Protein AF-A0A350ACK4-F1 (afdb_monomer)

Sequence (124 aa):
STIGLSSMAYGRGGCQITGGEVFLNGRDILKAGARGLRAVRGAEVTYVAQSAAAAFNPAKKLMEQVTEAAVHHGCCSRAEAEARAIVLFEKLGLPKPESFGERYPHQVSGGQLQRAMTAMALCP

Foldseek 3Di:
DQVLQVLLVHDPDPDHDPDDFHDDPNDGCVPLPPVRSVLCELPVAYDQDPFLLVVFDQVDFLLCQLQVSCCVNPVDHSVLLLVQLLVQCVVLPNPPSNCNRRDGSVVDDRSSSSSSSVSSRVSD

Mean predicted aligned error: 3.4 Å

Solvent-accessible surface area (backbone atoms only — not comparable to full-atom values): 7243 Å² total; per-residue (Å²): 109,71,67,73,33,44,71,69,71,40,56,72,86,93,46,74,84,88,74,88,83,39,75,55,95,90,36,57,52,74,78,42,51,75,69,46,46,55,65,38,50,47,54,78,46,62,85,81,66,92,58,33,73,81,72,52,62,69,92,40,40,42,42,61,63,29,29,41,43,15,43,74,67,62,67,39,55,67,70,57,30,51,55,49,43,28,55,38,29,47,78,62,70,43,75,61,30,89,60,46,36,74,37,37,59,89,78,53,54,71,73,52,39,42,45,48,45,50,34,30,57,68,43,66

Nearest PDB structures (foldseek):
  4fwi-assembly1_B  TM=8.528E-01  e=7.877E-04  Caldanaerobacter subterraneus subsp. tengcongensis MB4
  7z16-assembly1_J  TM=8.777E-01  e=1.317E-03  Escherichia coli
  7z17-assembly1_J  TM=8.777E-01  e=9.740E-03  Escherichia coli
  7z19-assembly1_I  TM=8.457E-01  e=1.296E-02  Escherichia coli
  1b0u-assembly1_A-2  TM=7.062E-01  e=3.903E-03  Salmonella enterica subsp. enterica serovar Typhimurium

pLDDT: mean 94.27, std 4.38, range [78.81, 98.62]

Structure (mmCIF, N/CA/C/O backbone):
data_AF-A0A350ACK4-F1
#
_entry.id   AF-A0A350ACK4-F1
#
loop_
_atom_site.group_PDB
_atom_site.id
_atom_site.type_symbol
_atom_site.label_atom_id
_atom_site.label_alt_id
_atom_site.label_comp_id
_atom_site.label_asym_id
_atom_site.label_entity_id
_atom_site.label_seq_id
_atom_site.pdbx_PDB_ins_code
_atom_site.Cartn_x
_atom_site.Cartn_y
_atom_site.Cartn_z
_atom_site.occupancy
_atom_site.B_iso_or_equiv
_atom_site.auth_seq_id
_atom_site.auth_comp_id
_atom_site.auth_asym_id
_atom_site.auth_atom_id
_atom_site.pdbx_PDB_model_num
ATOM 1 N N . SER A 1 1 ? -1.435 12.101 7.877 1.00 78.81 1 SER A N 1
ATOM 2 C CA . SER A 1 1 ? -2.610 12.921 8.232 1.00 78.81 1 SER A CA 1
ATOM 3 C C . SER A 1 1 ? -3.352 12.250 9.377 1.00 78.81 1 SER A C 1
ATOM 5 O O . SER A 1 1 ? -3.571 11.051 9.277 1.00 78.81 1 SER A O 1
ATOM 7 N N . THR A 1 2 ? -3.699 12.965 10.455 1.00 84.88 2 THR A N 1
ATOM 8 C CA . THR A 1 2 ? -4.481 12.397 11.577 1.00 84.88 2 THR A CA 1
ATOM 9 C C . THR A 1 2 ? -5.869 11.965 11.111 1.00 84.88 2 THR A C 1
ATOM 11 O O . THR A 1 2 ? -6.252 10.832 11.366 1.00 84.88 2 THR A O 1
ATOM 14 N N . ILE A 1 3 ? -6.551 12.809 10.327 1.00 87.06 3 ILE A N 1
ATOM 15 C CA . ILE A 1 3 ? -7.898 12.539 9.798 1.00 87.06 3 ILE A CA 1
ATOM 16 C C . ILE A 1 3 ? -7.908 11.305 8.884 1.00 87.06 3 ILE A C 1
ATOM 18 O O . ILE A 1 3 ? -8.739 10.419 9.048 1.00 87.06 3 ILE A O 1
ATOM 22 N N . GLY A 1 4 ? -6.954 11.213 7.949 1.00 88.75 4 GLY A N 1
ATOM 23 C CA . GLY A 1 4 ? -6.887 10.076 7.017 1.00 88.75 4 GLY A CA 1
ATOM 24 C C . GLY A 1 4 ? -6.527 8.745 7.688 1.00 88.75 4 GLY A C 1
ATOM 25 O O . GLY A 1 4 ? -6.845 7.679 7.175 1.00 88.75 4 GLY A O 1
ATOM 26 N N . LEU A 1 5 ? -5.861 8.7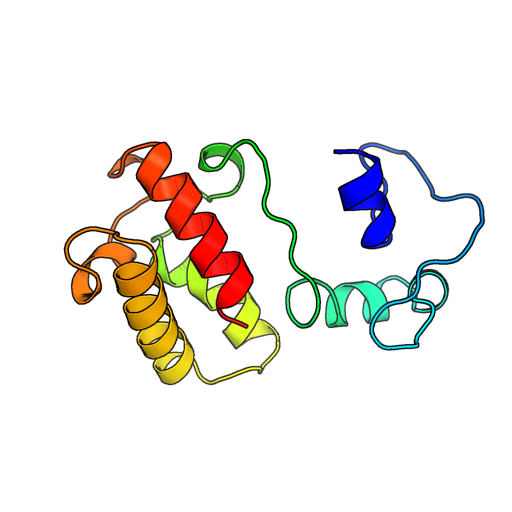88 8.842 1.00 90.19 5 LEU A N 1
ATOM 27 C CA . LEU A 1 5 ? -5.595 7.593 9.638 1.00 90.19 5 LEU A CA 1
ATOM 28 C C . LEU A 1 5 ? -6.806 7.228 10.507 1.00 90.19 5 LEU A C 1
ATOM 30 O O . LEU A 1 5 ? -7.198 6.061 10.551 1.00 90.19 5 LEU A O 1
ATOM 34 N N . SER A 1 6 ? -7.452 8.212 11.140 1.00 91.06 6 SER A N 1
ATOM 35 C CA . SER A 1 6 ? -8.652 7.974 11.946 1.00 91.06 6 SER A CA 1
ATOM 36 C C . SER A 1 6 ? -9.826 7.465 11.108 1.00 91.06 6 SER A C 1
ATOM 38 O O . SER A 1 6 ? -10.579 6.630 11.597 1.00 91.06 6 SER A O 1
ATOM 40 N N . SER A 1 7 ? -9.938 7.861 9.833 1.00 91.38 7 SER A N 1
ATOM 41 C CA . SER A 1 7 ? -10.941 7.319 8.899 1.00 91.38 7 SER A CA 1
ATOM 42 C C . SER A 1 7 ? -10.733 5.840 8.556 1.00 91.38 7 SER A C 1
ATOM 44 O O . SER A 1 7 ? -11.611 5.211 7.984 1.00 91.38 7 SER A O 1
ATOM 46 N N . MET A 1 8 ? -9.586 5.260 8.909 1.00 92.81 8 MET A N 1
ATOM 47 C CA . MET A 1 8 ? -9.350 3.815 8.854 1.00 92.81 8 MET A CA 1
ATOM 48 C C . MET A 1 8 ? -9.357 3.183 10.250 1.00 92.81 8 MET A C 1
ATOM 50 O O . MET A 1 8 ? -8.788 2.106 10.434 1.00 92.81 8 MET A O 1
ATOM 54 N N . ALA A 1 9 ? -9.923 3.860 11.255 1.00 93.12 9 ALA A N 1
ATOM 55 C CA . ALA A 1 9 ? -9.894 3.482 12.669 1.00 93.12 9 ALA A CA 1
ATOM 56 C C . ALA A 1 9 ? -8.477 3.369 13.272 1.00 93.12 9 ALA A C 1
ATOM 58 O O . ALA A 1 9 ? -8.230 2.535 14.148 1.00 93.12 9 ALA A O 1
ATOM 59 N N . TYR A 1 10 ? -7.500 4.124 12.756 1.00 92.06 10 TYR A N 1
ATOM 60 C CA . TYR A 1 10 ? -6.108 4.066 13.212 1.00 92.06 10 TYR A CA 1
ATOM 61 C C . TYR A 1 10 ? -5.714 5.322 14.002 1.00 92.06 10 TYR A C 1
ATOM 63 O O . TYR A 1 10 ? -5.711 6.429 13.466 1.00 92.06 10 TYR A O 1
ATOM 71 N N . GLY A 1 11 ? -5.325 5.138 15.267 1.00 90.25 11 GLY A N 1
ATOM 72 C CA . GLY A 1 11 ? -4.700 6.167 16.103 1.00 90.25 11 GLY A CA 1
ATOM 73 C C . GLY A 1 11 ? -3.175 6.090 16.013 1.00 90.25 11 GLY A C 1
ATOM 74 O O . GLY A 1 11 ? -2.586 5.028 16.207 1.00 90.25 11 GLY A O 1
ATOM 75 N N . ARG A 1 12 ? -2.508 7.205 15.699 1.00 83.69 12 ARG A N 1
ATOM 76 C CA . ARG A 1 12 ? -1.038 7.254 15.642 1.00 83.69 12 ARG A CA 1
ATOM 77 C C . ARG A 1 12 ? -0.466 7.480 17.043 1.00 83.69 12 ARG A C 1
ATOM 79 O O . ARG A 1 12 ? -0.917 8.385 17.723 1.00 83.69 12 ARG A O 1
ATOM 86 N N . GLY A 1 13 ? 0.567 6.722 17.421 1.00 80.44 13 GLY A N 1
ATOM 87 C CA . GLY A 1 13 ? 1.451 7.039 18.555 1.00 80.44 13 GLY A CA 1
ATOM 88 C C . GLY A 1 13 ? 0.746 7.202 19.904 1.00 80.44 13 GLY A C 1
ATOM 89 O O . GLY A 1 13 ? 0.624 8.315 20.395 1.00 80.44 13 GLY A O 1
ATOM 90 N N . GLY A 1 14 ? 0.281 6.106 20.507 1.00 82.44 14 GLY A N 1
ATOM 91 C CA . GLY A 1 14 ? -0.361 6.130 21.831 1.00 82.44 14 GLY A CA 1
ATOM 92 C C . GLY A 1 14 ? -1.750 6.781 21.869 1.00 82.44 14 GLY A C 1
ATOM 93 O O . GLY A 1 14 ? -2.433 6.683 22.883 1.00 82.44 14 GLY A O 1
ATOM 94 N N . CYS A 1 15 ? -2.205 7.408 20.780 1.00 90.12 15 CYS A N 1
ATOM 95 C CA . CYS A 1 15 ? -3.558 7.938 20.684 1.00 90.12 15 CYS A CA 1
ATOM 96 C C . CYS A 1 15 ? -4.598 6.819 20.541 1.00 90.12 15 CYS A C 1
ATOM 98 O O . CYS A 1 15 ? -4.430 5.890 19.747 1.00 90.12 15 CYS A O 1
ATOM 100 N N . GLN A 1 16 ? -5.722 6.985 21.236 1.00 89.31 16 GLN A N 1
ATOM 101 C CA . GLN A 1 16 ? -6.906 6.138 21.131 1.00 89.31 16 GLN A CA 1
ATOM 102 C C . GLN A 1 16 ? -8.096 6.959 20.619 1.00 89.31 16 GLN A C 1
ATOM 104 O O . GLN A 1 16 ? -8.254 8.127 20.968 1.00 89.31 16 GLN A O 1
ATOM 109 N N . ILE A 1 17 ? -8.941 6.336 19.796 1.00 91.56 17 ILE A N 1
ATOM 110 C CA . ILE A 1 17 ? -10.227 6.905 19.376 1.00 91.56 17 ILE A CA 1
ATOM 111 C C . ILE A 1 17 ? -11.221 6.712 20.529 1.00 91.56 17 ILE A C 1
ATOM 113 O O . ILE A 1 17 ? -11.479 5.577 20.926 1.00 91.56 17 ILE A O 1
ATOM 117 N N . THR A 1 18 ? -11.744 7.805 21.088 1.00 92.56 18 THR A N 1
ATOM 118 C CA . THR A 1 18 ? -12.611 7.784 22.284 1.00 92.56 18 THR A CA 1
ATOM 119 C C . THR A 1 18 ? -14.106 7.710 21.972 1.00 92.56 18 THR A C 1
ATOM 121 O O . THR A 1 18 ? -14.889 7.382 22.857 1.00 92.56 18 THR A O 1
ATOM 124 N N . GLY A 1 19 ? -14.519 7.986 20.734 1.00 91.19 19 GLY A N 1
ATOM 125 C CA . GLY A 1 19 ? -15.917 7.928 20.312 1.00 91.19 19 GLY A CA 1
ATOM 126 C C . GLY A 1 19 ? -16.115 8.363 18.861 1.00 91.19 19 GLY A C 1
ATOM 127 O O . GLY A 1 19 ? -15.154 8.719 18.176 1.00 91.19 19 GLY A O 1
ATOM 128 N N . GLY A 1 20 ? -17.372 8.338 18.414 1.00 93.69 20 GLY A N 1
ATOM 129 C CA . GLY A 1 20 ? -17.774 8.623 17.036 1.00 93.69 20 GLY A CA 1
ATOM 130 C C . GLY A 1 20 ? -18.043 7.357 16.228 1.00 93.69 20 GLY A C 1
ATOM 131 O O . GLY A 1 20 ? -18.125 6.263 16.783 1.00 93.69 20 GLY A O 1
ATOM 132 N N . GLU A 1 21 ? -18.187 7.526 14.916 1.00 95.38 21 GLU A N 1
ATOM 133 C CA . GLU A 1 21 ? -18.492 6.451 13.970 1.00 95.38 21 GLU A CA 1
ATOM 134 C C . GLU A 1 21 ? -17.669 6.637 12.695 1.00 95.38 21 GLU A C 1
ATOM 136 O O . GLU A 1 21 ? -17.389 7.764 12.276 1.00 95.38 21 GLU A O 1
ATOM 141 N N . VAL A 1 22 ? -17.271 5.527 12.071 1.00 95.12 22 VAL A N 1
ATOM 142 C CA . VAL A 1 22 ? -16.575 5.543 10.779 1.00 95.12 22 VAL A CA 1
ATOM 143 C C . VAL A 1 22 ? -17.209 4.489 9.887 1.00 95.12 22 VAL A C 1
ATOM 145 O O . VAL A 1 22 ? -17.055 3.296 10.131 1.00 95.12 22 VAL A O 1
ATOM 148 N N . PHE A 1 23 ? -17.904 4.921 8.837 1.00 95.69 23 PHE A N 1
ATOM 149 C CA . PHE A 1 23 ? -18.588 4.016 7.917 1.00 95.69 23 PHE A CA 1
ATOM 150 C C . PHE A 1 23 ? -17.721 3.686 6.697 1.00 95.69 23 PHE A C 1
ATOM 152 O O . PHE A 1 23 ? -17.313 4.579 5.958 1.00 95.69 23 PHE A O 1
ATOM 159 N N . LEU A 1 24 ? -17.489 2.392 6.460 1.00 95.06 24 LEU A N 1
ATOM 160 C CA . LEU A 1 24 ? -16.872 1.851 5.246 1.00 95.06 24 LEU A CA 1
ATOM 161 C C . LEU A 1 24 ? -17.815 0.817 4.628 1.00 95.06 24 LEU A C 1
ATOM 163 O O . LEU A 1 24 ? -18.160 -0.177 5.273 1.00 95.06 24 LEU A O 1
ATOM 167 N N . ASN A 1 25 ? -18.231 1.036 3.379 1.00 92.81 25 ASN A N 1
ATOM 168 C CA . ASN A 1 25 ? -19.159 0.148 2.665 1.00 92.81 25 ASN A CA 1
ATOM 169 C C . ASN A 1 25 ? -20.416 -0.176 3.506 1.00 92.81 25 ASN A C 1
ATOM 171 O O . ASN A 1 25 ? -20.808 -1.331 3.645 1.00 92.81 25 ASN A O 1
ATOM 175 N N . GLY A 1 26 ? -20.993 0.849 4.149 1.00 94.69 26 GLY A N 1
ATOM 176 C CA . GLY A 1 26 ? -22.196 0.734 4.986 1.00 94.69 26 GLY A CA 1
ATOM 177 C C . GLY A 1 26 ? -21.990 0.134 6.384 1.00 94.69 26 GLY A C 1
ATOM 178 O O . GLY A 1 26 ? -22.959 -0.001 7.125 1.00 94.69 26 GLY A O 1
ATOM 179 N N . ARG A 1 27 ? -20.757 -0.211 6.778 1.00 94.56 27 ARG A N 1
ATOM 180 C CA . ARG A 1 27 ? -20.444 -0.816 8.085 1.00 94.56 27 ARG A CA 1
ATOM 181 C C . ARG A 1 27 ? -19.654 0.153 8.955 1.00 94.56 27 ARG A C 1
ATOM 183 O O . ARG A 1 27 ? -18.670 0.720 8.488 1.00 94.56 27 ARG A O 1
ATOM 190 N N . ASP A 1 28 ? -20.041 0.291 10.220 1.00 96.31 28 ASP A N 1
ATOM 191 C CA . ASP A 1 28 ? -19.247 1.034 11.202 1.00 96.31 28 ASP A CA 1
ATOM 192 C C . ASP A 1 28 ? -18.022 0.213 11.631 1.00 96.31 28 ASP A C 1
ATOM 194 O O . ASP A 1 28 ? -18.126 -0.766 12.378 1.00 96.31 28 ASP A O 1
ATOM 198 N N . ILE A 1 29 ? -16.845 0.602 11.143 1.00 95.81 29 ILE A N 1
ATOM 199 C CA . ILE A 1 29 ? -15.605 -0.149 11.358 1.00 95.81 29 ILE A CA 1
ATOM 200 C C . ILE A 1 29 ? -15.018 0.048 12.757 1.00 95.81 29 ILE A C 1
ATOM 202 O O . ILE A 1 29 ? -14.200 -0.771 13.179 1.00 95.81 29 ILE A O 1
ATOM 206 N N . LEU A 1 30 ? -15.446 1.065 13.518 1.00 94.56 30 LEU A N 1
ATOM 207 C CA . LEU A 1 30 ? -14.988 1.234 14.904 1.00 94.56 30 LEU A CA 1
ATOM 208 C C . LEU A 1 30 ? -15.466 0.086 15.806 1.00 94.56 30 LEU A C 1
ATOM 210 O O . LEU A 1 30 ? -14.808 -0.240 16.793 1.00 94.56 30 LEU A O 1
ATOM 214 N N . LYS A 1 31 ? -16.557 -0.589 15.423 1.00 94.50 31 LYS A N 1
ATOM 215 C CA . LYS A 1 31 ? -17.135 -1.739 16.135 1.00 94.50 31 LYS A CA 1
ATOM 216 C C . LYS A 1 31 ? -16.514 -3.089 15.736 1.00 94.50 31 LYS A C 1
ATOM 218 O O . LYS A 1 31 ? -16.822 -4.105 16.349 1.00 94.50 31 LYS A O 1
ATOM 223 N N . ALA A 1 32 ? -15.619 -3.128 14.742 1.00 92.81 32 ALA A N 1
ATOM 224 C CA . ALA A 1 32 ? -15.098 -4.374 14.158 1.00 92.81 32 ALA A CA 1
ATOM 225 C C . ALA A 1 32 ? -13.976 -5.061 14.973 1.00 92.81 32 ALA A C 1
ATOM 227 O O . ALA A 1 32 ? -13.587 -6.196 14.676 1.00 92.81 32 ALA A O 1
ATOM 228 N N . GLY A 1 33 ? -13.421 -4.379 15.982 1.00 91.88 33 GLY A N 1
ATOM 229 C CA . GLY A 1 33 ? -12.279 -4.859 16.766 1.00 91.88 33 GLY A CA 1
ATOM 230 C C . GLY A 1 33 ? -10.992 -5.036 15.942 1.00 91.88 33 GLY A C 1
ATOM 231 O O . GLY A 1 33 ? -10.956 -4.846 14.728 1.00 91.88 33 GLY A O 1
ATOM 232 N N . ALA A 1 34 ? -9.893 -5.427 16.594 1.00 91.81 34 ALA A N 1
ATOM 233 C CA . ALA A 1 34 ? -8.577 -5.490 15.943 1.00 91.81 34 ALA A CA 1
ATOM 234 C C . ALA A 1 34 ? -8.522 -6.464 14.748 1.00 91.81 34 ALA A C 1
ATOM 236 O O . ALA A 1 34 ? -7.891 -6.167 13.733 1.00 91.81 34 ALA A O 1
ATOM 237 N N . ARG A 1 35 ? -9.198 -7.618 14.854 1.00 94.00 35 ARG A N 1
ATOM 238 C CA . ARG A 1 35 ? -9.236 -8.628 13.786 1.00 94.00 35 ARG A CA 1
ATOM 239 C C . ARG A 1 35 ? -10.038 -8.142 12.578 1.00 94.00 35 ARG A C 1
ATOM 241 O O . ARG A 1 35 ? -9.552 -8.272 11.460 1.00 94.00 35 ARG A O 1
ATOM 248 N N . GLY A 1 36 ? -11.213 -7.550 12.799 1.00 94.62 36 GLY A N 1
ATOM 249 C CA . GLY A 1 36 ? -12.030 -6.994 11.720 1.00 94.62 36 GLY A CA 1
ATOM 250 C C . GLY A 1 36 ? -11.336 -5.822 11.028 1.00 94.62 36 GLY A C 1
ATOM 251 O O . GLY A 1 36 ? -11.281 -5.775 9.804 1.00 94.62 36 GLY A O 1
ATOM 252 N N . LEU A 1 37 ? -10.686 -4.942 11.796 1.00 94.69 37 LEU A N 1
ATOM 253 C CA . LEU A 1 37 ? -9.887 -3.849 11.237 1.00 94.69 37 LEU A CA 1
ATOM 254 C C . LEU A 1 37 ? -8.713 -4.342 10.383 1.00 94.69 37 LEU A C 1
ATOM 256 O O . LEU A 1 37 ? -8.408 -3.735 9.358 1.00 94.69 37 LEU A O 1
ATOM 260 N N . ARG A 1 38 ? -8.053 -5.436 10.781 1.00 93.38 38 ARG A N 1
ATOM 261 C CA . ARG A 1 38 ? -6.996 -6.049 9.966 1.00 93.38 38 ARG A CA 1
ATOM 262 C C . ARG A 1 38 ? -7.551 -6.647 8.674 1.00 93.38 38 ARG A C 1
ATOM 264 O O . ARG A 1 38 ? -6.862 -6.572 7.675 1.00 93.38 38 ARG A O 1
ATOM 271 N N . ALA A 1 39 ? -8.762 -7.202 8.680 1.00 93.00 39 ALA A N 1
ATOM 272 C CA . ALA A 1 39 ? -9.368 -7.780 7.481 1.00 93.00 39 ALA A CA 1
ATOM 273 C C . ALA A 1 39 ? -9.736 -6.729 6.418 1.00 93.00 39 ALA A C 1
ATOM 275 O O . ALA A 1 39 ? -9.677 -7.035 5.234 1.00 93.00 39 ALA A O 1
ATOM 276 N N . VAL A 1 40 ? -10.090 -5.503 6.825 1.00 94.25 40 VAL A N 1
ATOM 277 C CA . VAL A 1 40 ? -10.494 -4.437 5.885 1.00 94.25 40 VAL A CA 1
ATOM 278 C C . VAL A 1 40 ? -9.322 -3.583 5.390 1.00 94.25 40 VAL A C 1
ATOM 280 O O . VAL A 1 40 ? -9.321 -3.132 4.245 1.00 94.25 40 VAL A O 1
ATOM 283 N N . ARG A 1 41 ? -8.311 -3.334 6.232 1.00 94.19 41 ARG A N 1
ATOM 284 C CA . ARG A 1 41 ? -7.142 -2.520 5.860 1.00 94.19 41 ARG A CA 1
ATOM 285 C C . ARG A 1 41 ? -6.241 -3.300 4.916 1.00 94.19 41 ARG A C 1
ATOM 287 O O . ARG A 1 41 ? -5.795 -4.379 5.272 1.00 94.19 41 ARG A O 1
ATOM 294 N N . GLY A 1 42 ? -5.918 -2.717 3.769 1.00 92.00 42 GLY A N 1
ATOM 295 C CA . GLY A 1 42 ? -5.126 -3.388 2.740 1.00 92.00 42 GLY A CA 1
ATOM 296 C C . GLY A 1 42 ? -5.949 -4.258 1.790 1.00 92.00 42 GLY A C 1
ATOM 297 O O . GLY A 1 42 ? -5.394 -4.700 0.796 1.00 92.00 42 GLY A O 1
ATOM 298 N N . ALA A 1 43 ? -7.243 -4.466 2.056 1.00 93.62 43 ALA A N 1
ATOM 299 C CA . ALA A 1 43 ? -8.151 -5.210 1.179 1.00 93.62 43 ALA A CA 1
ATOM 300 C C . ALA A 1 43 ? -9.259 -4.315 0.610 1.00 93.62 43 ALA A C 1
ATOM 302 O O . ALA A 1 43 ? -9.484 -4.279 -0.591 1.00 93.62 43 ALA A O 1
ATOM 303 N N . GLU A 1 44 ? -9.941 -3.568 1.481 1.00 93.44 44 GLU A N 1
ATOM 304 C CA . GLU A 1 44 ? -11.057 -2.690 1.108 1.00 93.44 44 GLU A CA 1
ATOM 305 C C . GLU A 1 44 ? -10.691 -1.205 1.198 1.00 93.44 44 GLU A C 1
ATOM 307 O O . GLU A 1 44 ? -11.295 -0.363 0.536 1.00 93.44 44 GLU A O 1
ATOM 312 N N . VAL A 1 45 ? -9.716 -0.865 2.046 1.00 93.88 45 VAL A N 1
ATOM 313 C CA . VAL A 1 45 ? -9.234 0.506 2.221 1.00 93.88 45 VAL A CA 1
ATOM 314 C C . VAL A 1 45 ? -7.722 0.534 2.400 1.00 93.88 45 VAL A C 1
ATOM 316 O O . VAL A 1 45 ? -7.147 -0.228 3.181 1.00 93.88 45 VAL A O 1
ATOM 319 N N . THR A 1 46 ? -7.068 1.451 1.697 1.00 93.31 46 THR A N 1
ATOM 320 C CA . THR A 1 46 ? -5.611 1.622 1.698 1.00 93.31 46 THR A CA 1
ATOM 321 C C . THR A 1 46 ? -5.237 3.077 1.937 1.00 93.31 46 THR A C 1
ATOM 323 O O . THR A 1 46 ? -5.905 3.986 1.445 1.00 93.31 46 THR A O 1
ATOM 326 N N . TYR A 1 47 ? -4.127 3.308 2.637 1.00 91.31 47 TYR A N 1
ATOM 327 C CA . TYR A 1 47 ? -3.602 4.649 2.886 1.00 91.31 47 TYR A CA 1
ATOM 328 C C . TYR A 1 47 ? -2.327 4.905 2.095 1.00 91.31 47 TYR A C 1
ATOM 330 O O . TYR A 1 47 ? -1.317 4.230 2.280 1.00 91.31 47 TYR A O 1
ATOM 338 N N . VAL A 1 48 ? -2.373 5.938 1.258 1.00 90.56 48 VAL A N 1
ATOM 339 C CA . VAL A 1 48 ? -1.213 6.452 0.530 1.00 90.56 48 VAL A CA 1
ATOM 340 C C . VAL A 1 48 ? -0.550 7.524 1.393 1.00 90.56 48 VAL A C 1
ATOM 342 O O . VAL A 1 48 ? -1.113 8.594 1.638 1.00 90.56 48 VAL A O 1
ATOM 345 N N . ALA A 1 49 ? 0.641 7.221 1.905 1.00 85.75 49 ALA A N 1
ATOM 346 C CA . ALA A 1 49 ? 1.393 8.139 2.749 1.00 85.75 49 ALA A CA 1
ATOM 347 C C . ALA A 1 49 ? 2.054 9.261 1.928 1.00 85.75 49 ALA A C 1
ATOM 349 O O . ALA A 1 49 ? 2.324 9.122 0.741 1.00 85.75 49 ALA A O 1
ATOM 350 N N . GLN A 1 50 ? 2.376 10.379 2.588 1.00 84.69 50 GLN A N 1
ATOM 351 C CA . GLN A 1 50 ? 3.099 11.484 1.944 1.00 84.69 50 GLN A CA 1
ATOM 352 C C . GLN A 1 50 ? 4.551 11.118 1.601 1.00 84.69 50 GLN A C 1
ATOM 354 O O . GLN A 1 50 ? 5.052 11.514 0.555 1.00 84.69 50 GLN A O 1
ATOM 359 N N . SER A 1 51 ? 5.232 10.365 2.475 1.00 86.81 51 SER A N 1
ATOM 360 C CA . SER A 1 51 ? 6.607 9.914 2.238 1.00 86.81 51 SER A CA 1
ATOM 361 C C . SER A 1 51 ? 6.607 8.492 1.694 1.00 86.81 51 SER A C 1
ATOM 363 O O . SER A 1 51 ? 6.396 7.538 2.444 1.00 86.81 51 SER A O 1
ATOM 365 N N . ALA A 1 52 ? 6.861 8.359 0.391 1.00 81.62 52 ALA A N 1
ATOM 366 C CA . ALA A 1 52 ? 6.919 7.062 -0.267 1.00 81.62 52 ALA A CA 1
ATOM 367 C C . ALA A 1 52 ? 8.086 6.204 0.235 1.00 81.62 52 ALA A C 1
ATOM 369 O O . ALA A 1 52 ? 7.897 5.044 0.585 1.00 81.62 52 ALA A O 1
ATOM 370 N N . ALA A 1 53 ? 9.276 6.797 0.349 1.00 82.19 53 ALA A N 1
ATOM 371 C CA . ALA A 1 53 ? 10.488 6.093 0.761 1.00 82.19 53 ALA A CA 1
ATOM 372 C C . ALA A 1 53 ? 10.379 5.464 2.159 1.00 82.19 53 ALA A C 1
ATOM 374 O O . ALA A 1 53 ? 10.896 4.375 2.372 1.00 82.19 53 ALA A O 1
ATOM 375 N N . ALA A 1 54 ? 9.672 6.111 3.091 1.00 84.88 54 ALA A N 1
ATOM 376 C CA . ALA A 1 54 ? 9.486 5.589 4.446 1.00 84.88 54 ALA A CA 1
ATOM 377 C C . ALA A 1 54 ? 8.481 4.426 4.531 1.00 84.88 54 ALA A C 1
ATOM 379 O O . ALA A 1 54 ? 8.413 3.760 5.560 1.00 84.88 54 ALA A O 1
ATOM 380 N N . ALA A 1 55 ? 7.672 4.210 3.492 1.00 85.75 55 ALA A N 1
ATOM 381 C CA . ALA A 1 55 ? 6.666 3.152 3.479 1.00 85.75 55 ALA A CA 1
ATOM 382 C C . ALA A 1 55 ? 7.157 1.853 2.836 1.00 85.75 55 ALA A C 1
ATOM 384 O O . ALA A 1 55 ? 6.554 0.810 3.065 1.00 85.75 55 ALA A O 1
ATOM 385 N N . PHE A 1 56 ? 8.229 1.911 2.043 1.00 94.69 56 PHE A N 1
ATOM 386 C CA . PHE A 1 56 ? 8.847 0.720 1.478 1.00 94.69 56 PHE A CA 1
ATOM 387 C C . PHE A 1 56 ? 9.957 0.202 2.393 1.00 94.69 56 PHE A C 1
ATOM 389 O O . PHE A 1 56 ? 10.795 0.953 2.887 1.00 94.69 56 PHE A O 1
ATOM 396 N N . ASN A 1 57 ? 10.005 -1.114 2.559 1.00 95.69 57 ASN A N 1
ATOM 397 C CA . ASN A 1 57 ? 11.139 -1.819 3.122 1.00 95.69 57 ASN A CA 1
ATOM 398 C C . ASN A 1 57 ? 12.297 -1.832 2.097 1.00 95.69 57 ASN A C 1
ATOM 400 O O . ASN A 1 57 ? 12.150 -2.421 1.020 1.00 95.69 57 ASN A O 1
ATOM 404 N N . PRO A 1 58 ? 13.461 -1.228 2.413 1.00 95.25 58 PRO A N 1
ATOM 405 C CA . PRO A 1 58 ? 14.579 -1.105 1.477 1.00 95.25 58 PRO A CA 1
ATOM 406 C C . PRO A 1 58 ? 15.250 -2.441 1.129 1.00 95.25 58 PRO A C 1
ATOM 408 O O . PRO A 1 58 ? 15.951 -2.508 0.121 1.00 95.25 58 PRO A O 1
ATOM 411 N N . ALA A 1 59 ? 15.035 -3.487 1.934 1.00 96.81 59 ALA A N 1
ATOM 412 C CA . ALA A 1 59 ? 15.599 -4.822 1.735 1.00 96.81 59 ALA A CA 1
ATOM 413 C C . ALA A 1 59 ? 14.727 -5.733 0.853 1.00 96.81 59 ALA A C 1
ATOM 415 O O . ALA A 1 59 ? 15.116 -6.864 0.568 1.00 96.81 59 ALA A O 1
ATOM 416 N N . LYS A 1 60 ? 13.552 -5.262 0.417 1.00 97.94 60 LYS A N 1
ATOM 417 C CA . LYS A 1 60 ? 12.617 -6.026 -0.415 1.00 97.94 60 LYS A CA 1
ATOM 418 C C . LYS A 1 60 ? 12.473 -5.409 -1.799 1.00 97.94 60 LYS A C 1
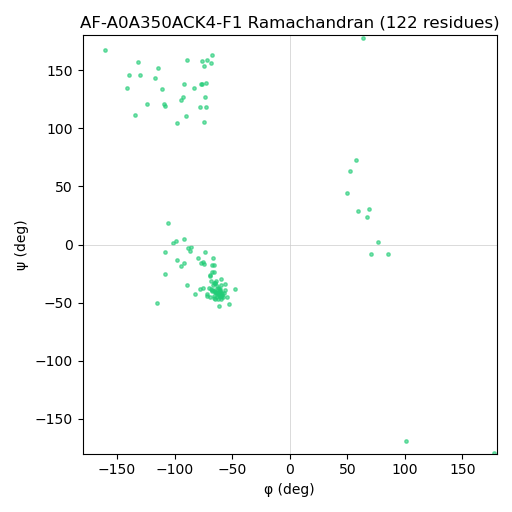ATOM 420 O O . LYS A 1 60 ? 12.593 -4.195 -1.966 1.00 97.94 60 LYS A O 1
ATOM 425 N N . LYS A 1 61 ? 12.164 -6.244 -2.791 1.00 98.44 61 LYS A N 1
ATOM 426 C CA . LYS A 1 61 ? 11.832 -5.779 -4.145 1.00 98.44 61 LYS A CA 1
ATOM 427 C C . LYS A 1 61 ? 10.490 -5.046 -4.149 1.00 98.44 61 LYS A C 1
ATOM 429 O O . LYS A 1 61 ? 9.647 -5.268 -3.278 1.00 98.44 61 LYS A O 1
ATOM 434 N N . LEU A 1 62 ? 10.285 -4.172 -5.131 1.00 98.25 62 LEU A N 1
ATOM 435 C CA . LEU A 1 62 ? 9.047 -3.404 -5.260 1.00 98.25 62 LEU A CA 1
ATOM 436 C C . LEU A 1 62 ? 7.847 -4.308 -5.568 1.00 98.25 62 LEU A C 1
ATOM 438 O O . LEU A 1 62 ? 6.797 -4.114 -4.969 1.00 98.25 62 LEU A O 1
ATOM 442 N N . MET A 1 63 ? 8.001 -5.325 -6.426 1.00 98.38 63 MET A N 1
ATOM 443 C CA . MET A 1 63 ? 6.903 -6.236 -6.785 1.00 98.38 63 MET A CA 1
ATOM 444 C C . MET A 1 63 ? 6.339 -6.976 -5.571 1.00 98.38 63 MET A C 1
ATOM 446 O O . MET A 1 63 ? 5.125 -7.057 -5.399 1.00 98.38 63 MET A O 1
ATOM 450 N N . GLU A 1 64 ? 7.221 -7.476 -4.701 1.00 98.00 64 GLU A N 1
ATOM 451 C CA . GLU A 1 64 ? 6.821 -8.194 -3.490 1.00 98.00 64 GLU A CA 1
ATOM 452 C C . GLU A 1 64 ? 5.935 -7.315 -2.605 1.00 98.00 64 GLU A C 1
ATOM 454 O O . GLU A 1 64 ? 4.884 -7.756 -2.162 1.00 98.00 64 GLU A O 1
ATOM 459 N N . GLN A 1 65 ? 6.327 -6.056 -2.414 1.00 97.25 65 GLN A N 1
ATOM 460 C CA . GLN A 1 65 ? 5.627 -5.116 -1.540 1.00 97.25 65 GLN A CA 1
ATOM 461 C C . GLN A 1 65 ? 4.331 -4.590 -2.169 1.00 97.25 65 GLN A C 1
ATOM 463 O O . GLN A 1 65 ? 3.327 -4.440 -1.484 1.00 97.25 65 GLN A O 1
ATOM 468 N N . VAL A 1 66 ? 4.330 -4.347 -3.485 1.00 97.50 66 VAL A N 1
ATOM 469 C CA . VAL A 1 66 ? 3.148 -3.886 -4.234 1.00 97.50 66 VAL A CA 1
ATOM 470 C C . VAL A 1 66 ? 2.041 -4.943 -4.254 1.00 97.50 66 VAL A C 1
ATOM 472 O O . VAL A 1 66 ? 0.865 -4.591 -4.248 1.00 97.50 66 VAL A O 1
ATOM 475 N N . THR A 1 67 ? 2.401 -6.228 -4.267 1.00 97.88 67 THR A N 1
ATOM 476 C CA . THR A 1 67 ? 1.444 -7.345 -4.354 1.00 97.88 67 THR A CA 1
ATOM 477 C C . THR A 1 67 ? 1.101 -7.971 -3.001 1.00 97.88 67 THR A C 1
ATOM 479 O O . THR A 1 67 ? 0.121 -8.709 -2.912 1.00 97.88 67 THR A O 1
ATOM 482 N N . GLU A 1 68 ? 1.857 -7.667 -1.939 1.00 96.44 68 GLU A N 1
ATOM 483 C CA . GLU A 1 68 ? 1.747 -8.315 -0.624 1.00 96.44 68 GLU A CA 1
ATOM 484 C C . GLU A 1 68 ? 0.320 -8.301 -0.075 1.00 96.44 68 GLU A C 1
ATOM 486 O O . GLU A 1 68 ? -0.199 -9.353 0.290 1.00 96.44 68 GLU A O 1
ATOM 491 N N . ALA A 1 69 ? -0.326 -7.133 -0.053 1.00 95.19 69 ALA A N 1
ATOM 492 C CA . ALA A 1 69 ? -1.664 -6.988 0.509 1.00 95.19 69 ALA A CA 1
ATOM 493 C C . ALA A 1 69 ? -2.711 -7.782 -0.290 1.00 95.19 69 ALA A C 1
ATOM 495 O O . ALA A 1 69 ? -3.472 -8.549 0.297 1.00 95.19 69 ALA A O 1
ATOM 496 N N . ALA A 1 70 ? -2.696 -7.673 -1.622 1.00 96.00 70 ALA A N 1
ATOM 497 C CA . ALA A 1 70 ? -3.636 -8.377 -2.495 1.00 96.00 70 ALA A CA 1
ATOM 498 C C . ALA A 1 70 ? -3.556 -9.902 -2.307 1.00 96.00 70 ALA A C 1
ATOM 500 O O . ALA A 1 70 ? -4.578 -10.575 -2.167 1.00 96.00 70 ALA A O 1
ATOM 501 N N . VAL A 1 71 ? -2.332 -10.436 -2.225 1.00 97.25 71 VAL A N 1
ATOM 502 C CA . VAL A 1 71 ? -2.090 -11.869 -2.012 1.00 97.25 71 VAL A CA 1
ATOM 503 C C . VAL A 1 71 ? -2.437 -12.285 -0.581 1.00 97.25 71 VAL A C 1
ATOM 505 O O . VAL A 1 71 ? -3.082 -13.310 -0.380 1.00 97.25 71 VAL A O 1
ATOM 508 N N . HIS A 1 72 ? -2.040 -11.499 0.424 1.00 95.88 72 HIS A N 1
ATOM 509 C CA . HIS A 1 72 ? -2.290 -11.809 1.835 1.00 95.88 72 HIS A CA 1
ATOM 510 C C . HIS A 1 72 ? -3.785 -11.861 2.168 1.00 95.88 72 HIS A C 1
ATOM 512 O O . HIS A 1 72 ? -4.214 -12.713 2.945 1.00 95.88 72 HIS A O 1
ATOM 518 N N . HIS A 1 73 ? -4.574 -10.972 1.566 1.00 95.62 73 HIS A N 1
ATOM 519 C CA . HIS A 1 73 ? -6.022 -10.918 1.751 1.00 95.62 73 HIS A CA 1
ATOM 520 C C . HIS A 1 73 ? -6.799 -11.858 0.821 1.00 95.62 73 HIS A C 1
ATOM 522 O O . HIS A 1 73 ? -8.020 -11.941 0.936 1.00 95.62 73 HIS A O 1
ATOM 528 N N . GLY A 1 74 ? -6.118 -12.588 -0.069 1.00 94.56 74 GLY A N 1
ATOM 529 C CA . GLY A 1 74 ? -6.761 -13.510 -1.004 1.00 94.56 74 GLY A CA 1
ATOM 530 C C . GLY A 1 74 ? -7.622 -12.813 -2.062 1.00 94.56 74 GLY A C 1
ATOM 531 O O . GLY A 1 74 ? -8.529 -13.439 -2.602 1.00 94.56 74 GLY A O 1
ATOM 532 N N . CYS A 1 75 ? -7.354 -11.536 -2.359 1.00 93.25 75 CYS A N 1
ATOM 533 C CA . CYS A 1 75 ? -8.038 -10.787 -3.418 1.00 93.25 75 CYS A CA 1
ATOM 534 C C . CYS A 1 75 ? -7.736 -11.383 -4.802 1.00 93.25 75 CYS A C 1
ATOM 536 O O . CYS A 1 75 ? -8.586 -11.365 -5.688 1.00 93.25 75 CYS A O 1
ATOM 538 N N . CYS A 1 76 ? -6.527 -11.921 -4.974 1.00 94.12 76 CYS A N 1
ATOM 539 C CA . CYS A 1 76 ? -6.102 -12.653 -6.159 1.00 94.12 76 CYS A CA 1
ATOM 540 C C . CYS A 1 76 ? -4.879 -13.539 -5.860 1.00 94.12 76 CYS A C 1
ATOM 542 O O . CYS A 1 76 ? -4.230 -13.421 -4.814 1.00 94.12 76 CYS A O 1
ATOM 544 N N . SER A 1 77 ? -4.557 -14.447 -6.782 1.00 97.50 77 SER A N 1
ATOM 545 C CA . SER A 1 77 ? -3.316 -15.223 -6.735 1.00 97.50 77 SER A CA 1
ATOM 546 C C . SER A 1 77 ? -2.088 -14.334 -6.965 1.00 97.50 77 SER A C 1
ATOM 548 O O . SER A 1 77 ? -2.178 -13.234 -7.508 1.00 97.50 77 SER A O 1
ATOM 550 N N . ARG A 1 78 ? -0.897 -14.831 -6.606 1.00 97.50 78 ARG A N 1
ATOM 551 C CA . ARG A 1 78 ? 0.365 -14.109 -6.845 1.00 97.50 78 ARG A CA 1
ATOM 552 C C . ARG A 1 78 ? 0.551 -13.721 -8.316 1.00 97.50 78 ARG A C 1
ATOM 554 O O . ARG A 1 78 ? 0.911 -12.583 -8.588 1.00 97.50 78 ARG A O 1
ATOM 561 N N . ALA A 1 79 ? 0.281 -14.639 -9.242 1.00 98.00 79 ALA A N 1
ATOM 562 C CA . ALA A 1 79 ? 0.444 -14.385 -10.672 1.00 98.00 79 ALA A CA 1
ATOM 563 C C . ALA A 1 79 ? -0.515 -13.290 -11.173 1.00 98.00 79 ALA A C 1
ATOM 565 O O . ALA A 1 79 ? -0.115 -12.406 -11.927 1.00 98.00 79 ALA A O 1
ATOM 566 N N . GLU A 1 80 ? -1.767 -13.306 -10.712 1.00 98.19 80 GLU A N 1
ATOM 567 C CA . GLU A 1 80 ? -2.754 -12.272 -11.042 1.00 98.19 80 GLU A CA 1
ATOM 568 C C . GLU A 1 80 ? -2.386 -10.914 -10.429 1.00 98.19 80 GLU A 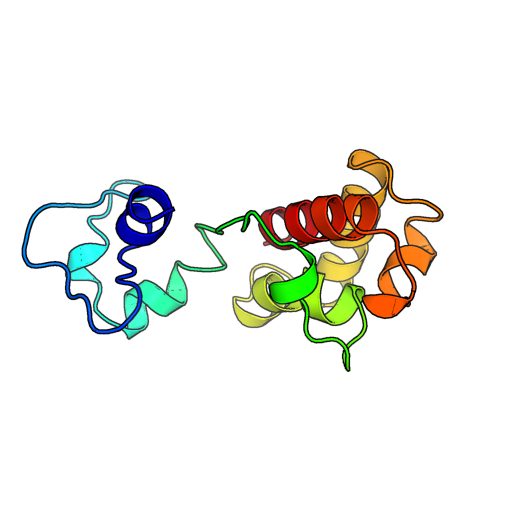C 1
ATOM 570 O O . GLU A 1 80 ? -2.511 -9.887 -11.097 1.00 98.19 80 GLU A O 1
ATOM 575 N N . ALA A 1 81 ? -1.890 -10.897 -9.187 1.00 98.06 81 ALA A N 1
ATOM 576 C CA . ALA A 1 81 ? -1.424 -9.682 -8.523 1.00 98.06 81 ALA A CA 1
ATOM 577 C C . ALA A 1 81 ? -0.240 -9.050 -9.269 1.00 98.06 81 ALA A C 1
ATOM 579 O O . ALA A 1 81 ? -0.218 -7.840 -9.479 1.00 98.06 81 ALA A O 1
ATOM 580 N N . GLU A 1 82 ? 0.727 -9.860 -9.708 1.00 98.31 82 GLU A N 1
ATOM 581 C CA . GLU A 1 82 ? 1.885 -9.398 -10.481 1.00 98.31 82 GLU A CA 1
ATOM 582 C C . GLU A 1 82 ? 1.465 -8.855 -11.854 1.00 98.31 82 GLU A C 1
ATOM 584 O O . GLU A 1 82 ? 1.877 -7.756 -12.230 1.00 98.31 82 GLU A O 1
ATOM 589 N N . ALA A 1 83 ? 0.574 -9.554 -12.567 1.00 98.38 83 ALA A N 1
ATOM 590 C CA . ALA A 1 83 ? 0.024 -9.076 -13.836 1.00 98.38 83 ALA A CA 1
ATOM 591 C C . ALA A 1 83 ? -0.726 -7.742 -13.667 1.00 98.38 83 ALA A C 1
ATOM 593 O O . ALA A 1 83 ? -0.521 -6.798 -14.435 1.00 98.38 83 ALA A O 1
ATOM 594 N N . ARG A 1 84 ? -1.548 -7.621 -12.618 1.00 98.12 84 ARG A N 1
ATOM 595 C CA . ARG A 1 84 ? -2.253 -6.376 -12.287 1.00 98.12 84 ARG A CA 1
ATOM 596 C C . ARG A 1 84 ? -1.285 -5.255 -11.913 1.00 98.12 84 ARG A C 1
ATOM 598 O O . ARG A 1 84 ? -1.480 -4.121 -12.352 1.00 98.12 84 ARG A O 1
ATOM 605 N N . ALA A 1 85 ? -0.236 -5.550 -11.148 1.00 98.44 85 ALA A N 1
ATOM 606 C CA . ALA A 1 85 ? 0.788 -4.579 -10.782 1.00 98.44 85 ALA A CA 1
ATOM 607 C C . ALA A 1 85 ? 1.509 -4.021 -12.017 1.00 98.44 85 ALA A C 1
ATOM 609 O O . ALA A 1 85 ? 1.692 -2.809 -12.098 1.00 98.44 85 ALA A O 1
ATOM 610 N N . ILE A 1 86 ? 1.835 -4.859 -13.008 1.00 98.62 86 ILE A N 1
ATOM 611 C CA . ILE A 1 86 ? 2.436 -4.414 -14.278 1.00 98.62 86 ILE A CA 1
ATOM 612 C C . ILE A 1 86 ? 1.509 -3.424 -15.000 1.00 98.62 86 ILE A C 1
ATOM 614 O O . ILE A 1 86 ? 1.950 -2.339 -1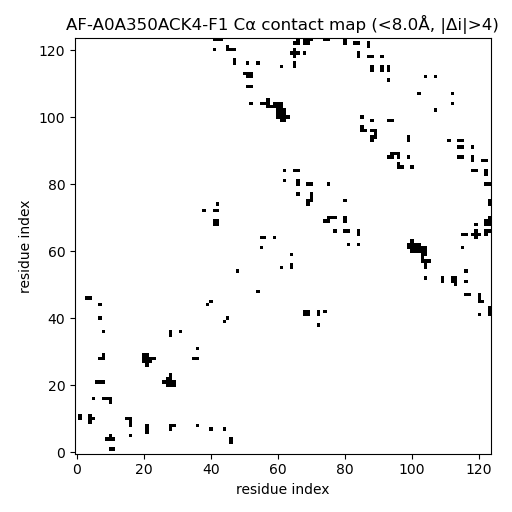5.379 1.00 98.62 86 ILE A O 1
ATOM 618 N N . VAL A 1 87 ? 0.212 -3.737 -15.106 1.00 98.56 87 VAL A N 1
ATOM 619 C CA . VAL A 1 87 ? -0.782 -2.829 -15.712 1.00 98.56 87 VAL A CA 1
ATOM 620 C C . VAL A 1 87 ? -0.875 -1.506 -14.942 1.00 98.56 87 VAL A C 1
ATOM 622 O O . VAL A 1 87 ? -0.982 -0.434 -15.538 1.00 98.56 87 VAL A O 1
ATOM 625 N N . LEU A 1 88 ? -0.825 -1.545 -13.609 1.00 98.38 88 LEU A N 1
ATOM 626 C CA . LEU A 1 88 ? -0.827 -0.335 -12.783 1.00 98.38 88 LEU A CA 1
ATOM 627 C C . LEU A 1 88 ? 0.456 0.480 -12.967 1.00 98.38 88 LEU A C 1
ATOM 629 O O . LEU A 1 88 ? 0.391 1.707 -13.032 1.00 98.38 88 LEU A O 1
ATOM 633 N N . PHE A 1 89 ? 1.611 -0.175 -13.084 1.00 98.62 89 PHE A N 1
ATOM 634 C CA . PHE A 1 89 ? 2.876 0.497 -13.351 1.00 98.62 89 PHE A CA 1
ATOM 635 C C . PHE A 1 89 ? 2.840 1.247 -14.682 1.00 98.62 89 PHE A C 1
ATOM 637 O O . PHE A 1 89 ? 3.251 2.407 -14.727 1.00 98.62 89 PHE A O 1
ATOM 644 N N . GLU A 1 90 ? 2.286 0.635 -15.728 1.00 98.38 90 GLU A N 1
ATOM 645 C CA . GLU A 1 90 ? 2.073 1.282 -17.023 1.00 98.38 90 GLU A CA 1
ATOM 646 C C . GLU A 1 90 ? 1.135 2.492 -16.907 1.00 98.38 90 GLU A C 1
ATOM 648 O O . GLU A 1 90 ? 1.515 3.606 -17.270 1.00 98.38 90 GLU A O 1
ATOM 653 N N . LYS A 1 91 ? -0.056 2.313 -16.315 1.00 98.31 91 LYS A N 1
ATOM 654 C CA . LYS A 1 91 ? -1.049 3.393 -16.146 1.00 98.31 91 LYS A CA 1
ATOM 655 C C . LYS A 1 91 ? -0.529 4.572 -15.325 1.00 98.31 91 LYS A C 1
ATOM 657 O O . LYS A 1 91 ? -0.955 5.704 -15.533 1.00 98.31 91 LYS A O 1
ATOM 662 N N . LEU A 1 92 ? 0.387 4.319 -14.394 1.00 97.88 92 LEU A N 1
ATOM 663 C CA . LEU A 1 92 ? 1.021 5.341 -13.560 1.00 97.88 92 LEU A CA 1
ATOM 664 C C . LEU A 1 92 ? 2.330 5.874 -14.177 1.00 97.88 92 LEU A C 1
ATOM 666 O O . LEU A 1 92 ? 3.027 6.683 -13.563 1.00 97.88 92 LEU A O 1
ATOM 670 N N . GLY A 1 93 ? 2.686 5.459 -15.395 1.00 97.75 93 GLY A N 1
ATOM 671 C CA . GLY A 1 93 ? 3.836 5.968 -16.145 1.00 97.75 93 GLY A CA 1
ATOM 672 C C . GLY A 1 93 ? 5.193 5.572 -15.556 1.00 97.75 93 GLY A C 1
ATOM 673 O O . GLY A 1 93 ? 6.154 6.350 -15.623 1.00 97.75 93 GLY A O 1
ATOM 674 N N . LEU A 1 94 ? 5.281 4.416 -14.899 1.00 98.19 94 LEU A N 1
ATOM 675 C CA . LEU A 1 94 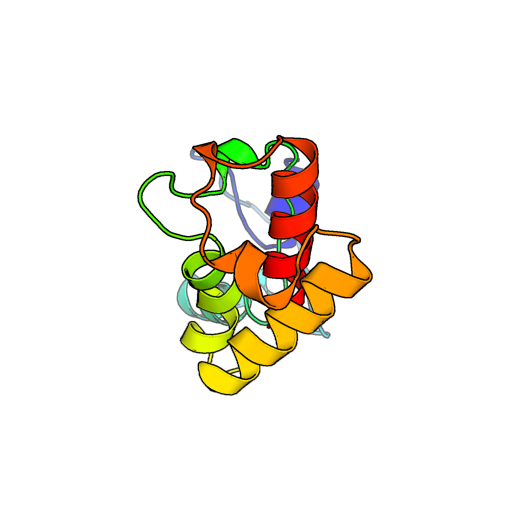? 6.547 3.868 -14.420 1.00 98.19 94 LEU A CA 1
ATOM 676 C C . LEU A 1 94 ? 7.329 3.237 -15.586 1.00 98.19 94 LEU A C 1
ATOM 678 O O . LEU A 1 94 ? 6.747 2.570 -16.436 1.00 98.19 94 LEU A O 1
ATOM 682 N N . PRO A 1 95 ? 8.657 3.441 -15.664 1.00 97.00 95 PRO A N 1
ATOM 683 C CA . PRO A 1 95 ? 9.436 2.996 -16.813 1.00 97.00 95 PRO A CA 1
ATOM 684 C C . PRO A 1 95 ? 9.682 1.487 -16.793 1.00 97.00 95 PRO A C 1
ATOM 686 O O . PRO A 1 95 ? 10.104 0.936 -15.767 1.00 97.00 95 PRO A O 1
ATOM 689 N N . LYS A 1 96 ? 9.554 0.868 -17.972 1.00 97.62 96 LYS A N 1
ATOM 690 C CA . LYS A 1 96 ? 9.693 -0.582 -18.188 1.00 97.62 96 LYS A CA 1
ATOM 691 C C . LYS A 1 96 ? 8.791 -1.372 -17.219 1.00 97.62 96 LYS A C 1
ATOM 693 O O . LYS A 1 96 ? 9.338 -2.039 -16.336 1.00 97.62 96 LYS A O 1
ATOM 698 N N . PRO A 1 97 ? 7.454 -1.229 -17.304 1.00 97.81 97 PRO A N 1
ATOM 699 C CA . PRO A 1 97 ? 6.501 -1.779 -16.333 1.00 97.81 97 PRO A CA 1
ATOM 700 C C . PRO A 1 97 ? 6.745 -3.249 -15.971 1.00 97.81 97 PRO A C 1
ATOM 702 O O . PRO A 1 97 ? 6.685 -3.611 -14.800 1.00 97.81 97 PRO A O 1
ATOM 705 N N . GLU A 1 98 ? 7.125 -4.068 -16.947 1.00 98.06 98 GLU A N 1
ATOM 706 C CA . GLU A 1 98 ? 7.356 -5.510 -16.819 1.00 98.06 98 GLU A CA 1
ATOM 707 C C . GLU A 1 98 ? 8.540 -5.839 -15.900 1.00 98.06 98 GLU A C 1
ATOM 709 O O . GLU A 1 98 ? 8.515 -6.832 -15.184 1.00 98.06 98 GLU A O 1
ATOM 714 N N . SER A 1 99 ? 9.568 -4.983 -15.886 1.00 98.00 99 SER A N 1
ATOM 715 C CA . SER A 1 99 ? 10.782 -5.159 -15.067 1.00 98.00 99 SER A CA 1
ATOM 716 C C . SER A 1 99 ? 10.867 -4.178 -13.896 1.00 98.00 99 SER A C 1
ATOM 718 O O . SER A 1 99 ? 11.769 -4.267 -13.063 1.00 98.00 99 SER A O 1
ATOM 720 N N . PHE A 1 100 ? 9.945 -3.211 -13.798 1.00 98.50 100 PHE A N 1
ATOM 721 C CA . PHE A 1 100 ? 9.987 -2.170 -12.769 1.00 98.50 100 PHE A CA 1
ATOM 722 C C . PHE A 1 100 ? 9.952 -2.767 -11.359 1.00 98.50 100 PHE A C 1
ATOM 724 O O . PHE A 1 100 ? 10.704 -2.335 -10.482 1.00 98.50 100 PHE A O 1
ATOM 731 N N . GLY 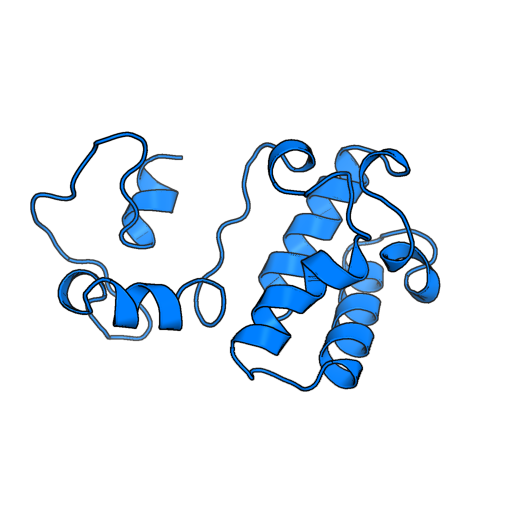A 1 101 ? 9.117 -3.787 -11.159 1.00 97.75 101 GLY A N 1
ATOM 732 C CA . GLY A 1 101 ? 8.940 -4.455 -9.874 1.00 97.75 101 GLY A CA 1
ATOM 733 C C . GLY A 1 101 ? 10.176 -5.208 -9.363 1.00 97.75 101 GLY A C 1
ATOM 734 O O . GLY A 1 101 ? 10.260 -5.487 -8.168 1.00 97.75 101 GLY A O 1
ATOM 735 N N . GLU A 1 102 ? 11.157 -5.504 -10.220 1.00 98.25 102 GLU A N 1
ATOM 736 C CA . GLU A 1 102 ? 12.389 -6.203 -9.829 1.00 98.25 102 GLU A CA 1
ATOM 737 C C . GLU A 1 102 ? 13.361 -5.318 -9.044 1.00 98.25 102 GLU A C 1
ATOM 739 O O . GLU A 1 102 ? 14.275 -5.825 -8.389 1.00 98.25 102 GLU A O 1
ATOM 744 N N . ARG A 1 103 ? 13.160 -3.998 -9.111 1.00 98.31 103 ARG A N 1
ATOM 745 C CA . ARG A 1 103 ? 14.005 -3.002 -8.459 1.00 98.31 103 ARG A CA 1
ATOM 746 C C . ARG A 1 103 ? 13.761 -2.974 -6.954 1.00 98.31 103 ARG A C 1
ATOM 748 O O . ARG A 1 103 ? 12.670 -3.274 -6.471 1.00 98.31 103 ARG A O 1
ATOM 755 N N . TYR A 1 104 ? 14.776 -2.547 -6.220 1.00 98.19 104 TYR A N 1
ATOM 756 C CA . TYR A 1 104 ? 14.679 -2.173 -4.815 1.00 98.19 104 TYR A CA 1
ATOM 757 C C . TYR A 1 104 ? 14.340 -0.683 -4.675 1.00 98.19 104 TYR A C 1
ATOM 759 O O . TYR A 1 104 ? 14.633 0.101 -5.583 1.00 98.19 104 TYR A O 1
ATOM 767 N N . PRO A 1 105 ? 13.793 -0.241 -3.528 1.00 97.25 105 PRO A N 1
ATOM 768 C CA . PRO A 1 105 ? 13.401 1.153 -3.345 1.00 97.25 105 PRO A CA 1
ATOM 769 C C . PRO A 1 105 ? 14.523 2.173 -3.570 1.00 97.25 105 PRO A C 1
ATOM 771 O O . PRO A 1 105 ? 14.281 3.250 -4.102 1.00 97.25 105 PRO A O 1
ATOM 774 N N . HIS 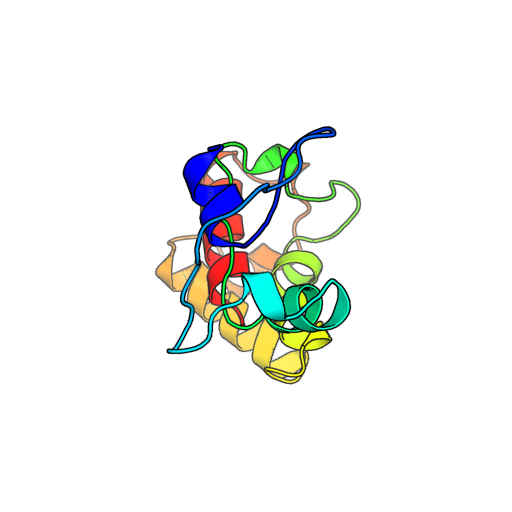A 1 106 ? 15.764 1.828 -3.221 1.00 96.12 106 HIS A N 1
ATOM 775 C CA . HIS A 1 106 ? 16.929 2.700 -3.393 1.00 96.12 106 HIS A CA 1
ATOM 776 C C . HIS A 1 106 ? 17.404 2.831 -4.855 1.00 96.12 106 HIS A C 1
ATOM 778 O O . HIS A 1 106 ? 18.298 3.622 -5.137 1.00 96.12 106 HIS A O 1
ATOM 784 N N . GLN A 1 107 ? 16.831 2.064 -5.789 1.00 97.19 107 GLN A N 1
ATOM 785 C CA . GLN A 1 107 ? 17.210 2.050 -7.209 1.00 97.19 107 GLN A CA 1
ATOM 786 C C . GLN A 1 107 ? 16.285 2.902 -8.092 1.00 97.19 107 GLN A C 1
ATOM 788 O O . GLN A 1 107 ? 16.415 2.899 -9.316 1.00 97.19 107 GLN A O 1
ATOM 793 N N . VAL A 1 108 ? 15.316 3.595 -7.496 1.00 96.88 108 VAL A N 1
ATOM 794 C CA . VAL A 1 108 ? 14.296 4.376 -8.202 1.00 96.88 108 VAL A CA 1
ATOM 795 C C . VAL A 1 108 ? 14.181 5.773 -7.596 1.00 96.88 108 VAL A C 1
ATOM 797 O O . VAL A 1 108 ? 14.549 6.007 -6.447 1.00 96.88 108 VAL A O 1
ATOM 800 N N . SER A 1 109 ? 13.674 6.731 -8.372 1.00 96.44 109 SER A N 1
ATOM 801 C CA . SER A 1 109 ? 13.489 8.099 -7.883 1.00 96.44 109 SER A CA 1
ATOM 802 C C . SER A 1 109 ? 12.339 8.193 -6.874 1.00 96.44 109 SER A C 1
ATOM 804 O O . SER A 1 109 ? 11.406 7.388 -6.887 1.00 96.44 109 SER A O 1
ATOM 806 N N . GLY A 1 110 ? 12.338 9.234 -6.036 1.00 94.88 110 GLY A N 1
ATOM 807 C CA . GLY A 1 110 ? 11.245 9.469 -5.082 1.00 94.88 110 GLY A CA 1
ATOM 808 C C . GLY A 1 110 ? 9.866 9.573 -5.752 1.00 94.88 110 GLY A C 1
ATOM 809 O O . GLY A 1 110 ? 8.898 8.991 -5.270 1.00 94.88 110 GLY A O 1
ATOM 810 N N . GLY A 1 111 ? 9.784 10.226 -6.917 1.00 95.44 111 GLY A N 1
ATOM 811 C CA . GLY A 1 111 ? 8.544 10.305 -7.699 1.00 95.44 111 GLY A CA 1
ATOM 812 C C . GLY A 1 111 ? 8.124 8.969 -8.327 1.00 95.44 111 GLY A C 1
ATOM 813 O O . GLY A 1 111 ? 6.938 8.729 -8.543 1.00 95.44 111 GLY A O 1
ATOM 814 N N . GLN A 1 112 ? 9.066 8.067 -8.614 1.00 97.06 112 GLN A N 1
ATOM 815 C CA . GLN A 1 112 ? 8.742 6.690 -9.003 1.00 97.06 112 GLN A CA 1
ATOM 816 C C . GLN A 1 112 ? 8.223 5.890 -7.804 1.00 97.06 112 GLN A C 1
ATOM 818 O O . GLN A 1 112 ? 7.214 5.207 -7.939 1.00 97.06 112 GLN A O 1
ATOM 823 N N . LEU A 1 113 ? 8.832 6.029 -6.622 1.00 96.69 113 LEU A N 1
ATOM 824 C CA . LEU A 1 113 ? 8.333 5.390 -5.398 1.00 96.69 113 LEU A CA 1
ATOM 825 C C . LEU A 1 113 ? 6.929 5.853 -5.031 1.00 96.69 113 LEU A C 1
ATOM 827 O O . LEU A 1 113 ? 6.107 5.037 -4.630 1.00 96.69 113 LEU A O 1
ATOM 831 N N . GLN A 1 114 ? 6.629 7.141 -5.185 1.00 96.19 114 GLN A N 1
ATOM 832 C CA . GLN A 1 114 ? 5.296 7.659 -4.889 1.00 96.19 114 GLN A CA 1
ATOM 833 C C . GLN A 1 114 ? 4.233 7.026 -5.789 1.00 96.19 114 GLN A C 1
ATOM 835 O O . GLN A 1 114 ? 3.186 6.605 -5.307 1.00 96.19 114 GLN A O 1
ATOM 840 N N . ARG A 1 115 ? 4.538 6.868 -7.078 1.00 96.94 115 ARG A N 1
ATOM 841 C CA . ARG A 1 115 ? 3.651 6.193 -8.031 1.00 96.94 115 ARG A CA 1
ATOM 842 C C . ARG A 1 115 ? 3.575 4.686 -7.775 1.00 96.94 115 ARG A C 1
ATOM 844 O O . ARG A 1 115 ? 2.489 4.123 -7.822 1.00 96.94 115 ARG A O 1
ATOM 851 N N . ALA A 1 116 ? 4.678 4.041 -7.399 1.00 97.25 116 ALA A N 1
ATOM 852 C CA . ALA A 1 116 ? 4.670 2.639 -6.978 1.00 97.25 116 ALA A CA 1
ATOM 853 C C . ALA A 1 116 ? 3.835 2.417 -5.702 1.00 97.25 116 ALA A C 1
ATOM 855 O O . ALA A 1 116 ? 3.137 1.415 -5.592 1.00 97.25 116 ALA A O 1
ATOM 856 N N . MET A 1 117 ? 3.842 3.363 -4.758 1.00 96.69 117 MET A N 1
ATOM 857 C CA . MET A 1 117 ? 2.968 3.331 -3.581 1.00 96.69 117 MET A CA 1
ATOM 858 C C . MET A 1 117 ? 1.492 3.449 -3.973 1.00 96.69 117 MET A C 1
ATOM 860 O O . MET A 1 117 ? 0.649 2.772 -3.390 1.00 96.69 117 MET A O 1
ATOM 864 N N . THR A 1 118 ? 1.163 4.285 -4.960 1.00 96.31 118 THR A N 1
ATOM 865 C CA . THR A 1 118 ? -0.197 4.335 -5.510 1.00 96.31 118 THR A CA 1
ATOM 866 C C . THR A 1 118 ? -0.577 3.000 -6.150 1.00 96.31 118 THR A C 1
ATOM 868 O O . THR A 1 118 ? -1.674 2.513 -5.904 1.00 96.31 118 THR A O 1
ATOM 871 N N . ALA A 1 119 ? 0.330 2.363 -6.899 1.00 97.19 119 ALA A N 1
ATOM 872 C CA . ALA A 1 119 ? 0.099 1.026 -7.449 1.00 97.19 119 ALA A CA 1
ATOM 873 C C . ALA A 1 119 ? -0.166 -0.008 -6.341 1.00 97.19 119 ALA A C 1
ATOM 875 O O . ALA A 1 119 ? -1.133 -0.751 -6.429 1.00 97.19 119 ALA A O 1
ATOM 876 N N . MET A 1 120 ? 0.635 -0.002 -5.269 1.00 96.38 120 MET A N 1
ATOM 877 C CA . MET A 1 120 ? 0.452 -0.861 -4.090 1.00 96.38 120 MET A CA 1
ATOM 878 C C . MET A 1 120 ? -0.930 -0.682 -3.448 1.00 96.38 120 MET A C 1
ATOM 880 O O . MET A 1 120 ? -1.570 -1.660 -3.081 1.00 96.38 120 MET A O 1
ATOM 884 N N . ALA A 1 121 ? -1.409 0.558 -3.345 1.00 95.44 121 ALA A N 1
ATOM 885 C CA . ALA A 1 121 ? -2.730 0.862 -2.801 1.00 95.44 121 ALA A CA 1
ATOM 886 C C . ALA A 1 121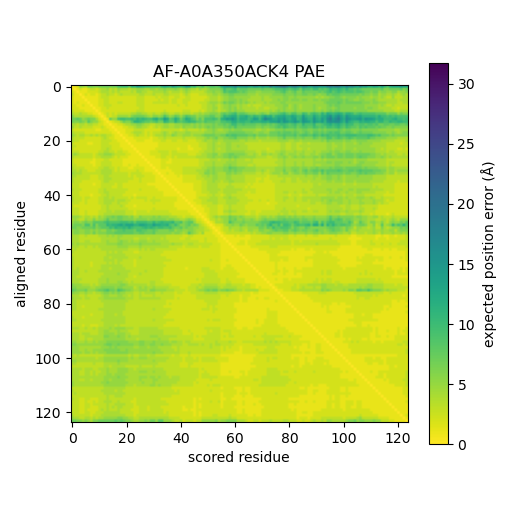 ? -3.889 0.399 -3.709 1.00 95.44 121 ALA A C 1
ATOM 888 O O . ALA A 1 121 ? -4.978 0.135 -3.218 1.00 95.44 121 ALA A O 1
ATOM 889 N N . LEU A 1 122 ? -3.664 0.295 -5.021 1.00 96.12 122 LEU A N 1
ATOM 890 C CA . LEU A 1 122 ? -4.679 -0.070 -6.018 1.00 96.12 122 LEU A CA 1
ATOM 891 C C . LEU A 1 122 ? -4.591 -1.532 -6.485 1.00 96.12 122 LEU A C 1
ATOM 893 O O . LEU A 1 122 ? -5.323 -1.922 -7.395 1.00 96.12 122 LEU A O 1
ATOM 897 N N . CYS A 1 123 ? -3.653 -2.310 -5.944 1.00 96.06 123 CYS A N 1
ATOM 898 C CA . CYS A 1 123 ? -3.394 -3.690 -6.351 1.00 96.06 123 CYS A CA 1
ATOM 899 C C . CYS A 1 123 ? -4.400 -4.718 -5.792 1.00 96.06 123 CYS A C 1
ATOM 901 O O . CYS A 1 123 ? -4.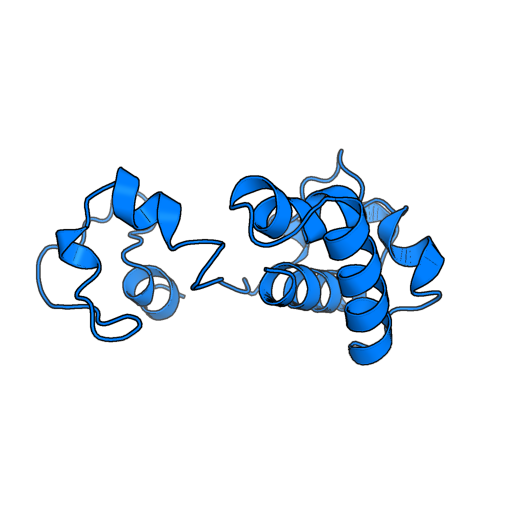750 -5.625 -6.547 1.00 96.06 123 CYS A O 1
ATOM 903 N N . PRO A 1 124 ? -4.881 -4.607 -4.536 1.00 92.00 124 PRO A N 1
ATOM 904 C CA . PRO A 1 124 ? -6.026 -5.385 -4.046 1.00 92.00 124 PRO A CA 1
ATOM 905 C C . PRO A 1 124 ? -7.289 -5.106 -4.866 1.00 92.00 124 PRO A C 1
ATOM 907 O O . PRO A 1 124 ? -7.966 -6.075 -5.266 1.00 92.00 124 PRO A O 1
#

Radius of gyration: 15.55 Å; Cα contacts (8 Å, |Δi|>4): 162; chains: 1; bounding box: 39×28×40 Å

Secondary structure (DSSP, 8-state):
-HHHHHTTT---TT----S---EETTEEGGGSHHHHHHHHBTTTB----S-STTTS-TTS-HHHHHHHHHHHTTSS-HHHHHHHHHHHHHHTT-SSHHHHTTS-GGGS-HHHHHHHHHHHHH--